Protein AF-A0A7X8I2V7-F1 (afdb_monomer_lite)

Radius of gyration: 17.6 Å; chains: 1; bounding box: 41×30×48 Å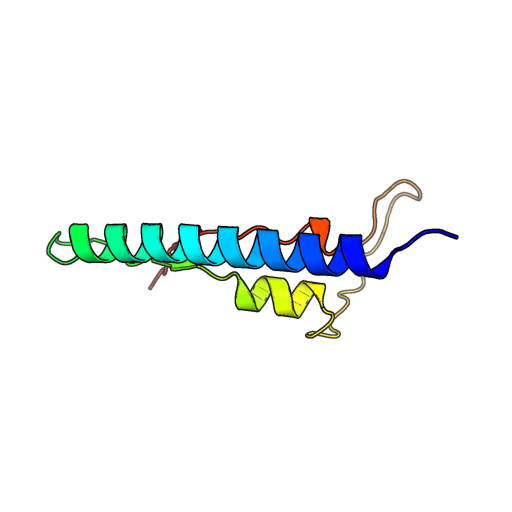

Sequence (89 aa):
MQNLIGDTTMGLLSRSLDAAFTRQE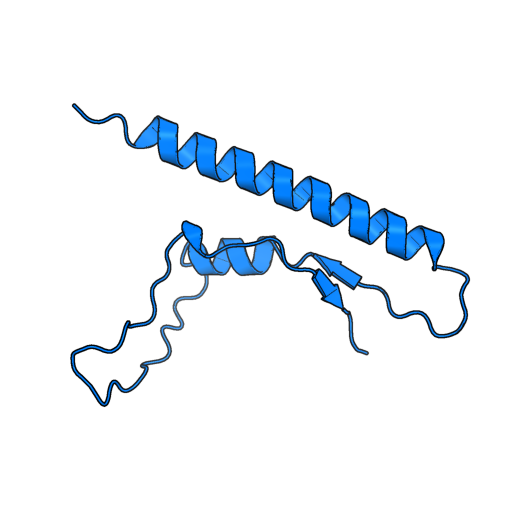VIANNIANHNTPGFKKSRVAFEEYLQQALGGDGKKLPLWKTNPRHFGAYDSIDAVKAENKKITQ

Foldseek 3Di:
DDPPPVVVVVVVVVQVVQLVVVQVVLVVVCVVCVVPPPDFRKGWPQVVLQCVLVVVDVPPPPDDDPDPPDDGDDSDVVPRHRDIGGDDD

Structure (mmCIF, N/CA/C/O backbone):
data_AF-A0A7X8I2V7-F1
#
_entry.id   AF-A0A7X8I2V7-F1
#
loop_
_atom_site.group_PDB
_atom_site.id
_atom_site.type_symbol
_atom_site.label_atom_id
_atom_site.label_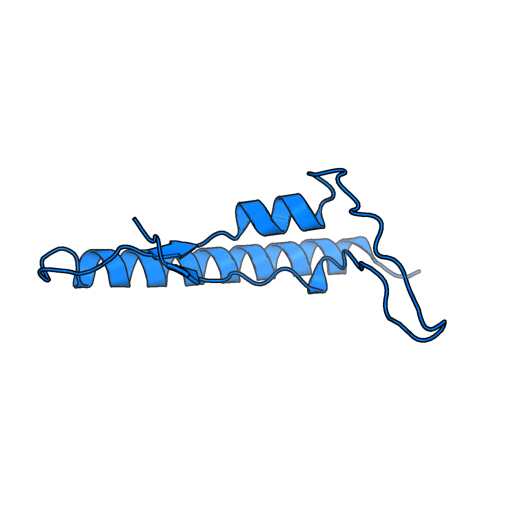alt_id
_atom_site.label_comp_id
_atom_site.label_asym_id
_atom_site.label_entity_id
_atom_site.label_seq_id
_atom_site.pdbx_PDB_ins_code
_atom_site.Cartn_x
_atom_site.Cartn_y
_atom_site.Cartn_z
_atom_site.occupancy
_atom_site.B_iso_or_equiv
_atom_site.auth_seq_id
_atom_site.auth_comp_id
_atom_site.auth_asym_id
_atom_site.auth_atom_id
_atom_site.pdbx_PDB_model_num
ATOM 1 N N . MET A 1 1 ? 24.694 4.869 -24.767 1.00 36.00 1 MET A N 1
ATOM 2 C CA . MET A 1 1 ? 24.854 3.921 -23.645 1.00 36.00 1 MET A CA 1
ATOM 3 C C . MET A 1 1 ? 23.749 4.218 -22.646 1.00 36.00 1 MET A C 1
ATOM 5 O O . MET A 1 1 ? 23.725 5.318 -22.115 1.00 36.00 1 MET A O 1
ATOM 9 N N . GLN A 1 2 ? 22.775 3.317 -22.503 1.00 46.66 2 GLN A N 1
ATOM 10 C CA . GLN A 1 2 ? 21.566 3.549 -21.707 1.00 46.66 2 GLN A CA 1
ATOM 11 C C . GLN A 1 2 ? 21.872 3.309 -20.216 1.00 46.66 2 GLN A C 1
ATOM 13 O O . GLN A 1 2 ? 22.227 2.196 -19.833 1.00 46.66 2 GLN A O 1
ATOM 18 N N . ASN A 1 3 ? 21.758 4.345 -19.379 1.00 49.97 3 ASN A N 1
ATOM 19 C CA . ASN A 1 3 ? 21.914 4.255 -17.921 1.00 49.97 3 ASN A CA 1
ATOM 20 C C . ASN A 1 3 ? 20.687 3.568 -17.293 1.00 49.97 3 ASN A C 1
ATOM 22 O O . ASN A 1 3 ? 19.750 4.228 -16.861 1.00 49.97 3 ASN A O 1
ATOM 26 N N . LEU A 1 4 ? 20.699 2.235 -17.236 1.00 56.12 4 LEU A N 1
ATOM 27 C CA . LEU A 1 4 ? 19.617 1.408 -16.671 1.00 56.12 4 LEU A CA 1
ATOM 28 C C . LEU A 1 4 ? 19.607 1.371 -15.124 1.00 56.12 4 LEU A C 1
ATOM 30 O O . LEU A 1 4 ? 18.589 1.059 -14.506 1.00 56.12 4 LEU A O 1
ATOM 34 N N . ILE A 1 5 ? 20.735 1.705 -14.485 1.00 59.75 5 ILE A N 1
ATOM 35 C CA . ILE A 1 5 ? 20.914 1.607 -13.023 1.00 59.75 5 ILE A CA 1
ATOM 36 C C . ILE A 1 5 ? 20.244 2.778 -12.281 1.00 59.75 5 ILE A C 1
ATOM 38 O O . ILE A 1 5 ? 19.675 2.578 -11.207 1.00 59.75 5 ILE A O 1
ATOM 42 N N . GLY A 1 6 ? 20.263 3.985 -12.860 1.00 59.97 6 GLY A N 1
ATOM 43 C CA . GLY A 1 6 ? 19.615 5.163 -12.269 1.00 59.97 6 GLY A CA 1
ATOM 44 C C . GLY A 1 6 ? 18.090 5.053 -12.259 1.00 59.97 6 GLY A C 1
ATOM 45 O O . GLY A 1 6 ? 17.465 5.375 -11.255 1.00 59.97 6 GLY A O 1
ATOM 46 N N . ASP A 1 7 ? 17.512 4.523 -13.338 1.00 69.69 7 ASP A N 1
ATOM 47 C CA . ASP A 1 7 ? 16.062 4.377 -13.508 1.00 69.69 7 ASP A CA 1
ATOM 48 C C . ASP A 1 7 ? 15.473 3.346 -12.527 1.00 69.69 7 ASP A C 1
ATOM 50 O O . ASP A 1 7 ? 14.566 3.642 -11.751 1.00 69.69 7 ASP A O 1
ATOM 54 N N . THR A 1 8 ? 16.092 2.164 -12.439 1.00 73.88 8 THR A N 1
ATOM 55 C CA . THR A 1 8 ? 15.633 1.089 -11.540 1.00 73.88 8 THR A CA 1
ATOM 56 C C . THR A 1 8 ? 15.756 1.474 -10.060 1.00 73.88 8 THR A C 1
ATOM 58 O O . THR A 1 8 ? 14.843 1.231 -9.270 1.00 73.88 8 THR A O 1
ATOM 61 N N . THR A 1 9 ? 16.874 2.099 -9.669 1.00 79.75 9 THR A N 1
ATOM 62 C CA . THR A 1 9 ? 17.104 2.513 -8.273 1.00 79.75 9 THR A CA 1
ATOM 63 C C . THR A 1 9 ? 16.149 3.635 -7.867 1.00 79.75 9 THR A C 1
ATOM 65 O O . THR A 1 9 ? 15.578 3.594 -6.777 1.00 79.75 9 THR A O 1
ATOM 68 N N . MET A 1 10 ? 15.928 4.611 -8.754 1.00 82.50 10 MET A N 1
ATOM 69 C CA . MET A 1 10 ? 14.990 5.708 -8.515 1.00 82.50 10 MET A CA 1
ATOM 70 C C . MET A 1 10 ? 13.539 5.212 -8.452 1.00 82.50 10 MET A C 1
ATOM 72 O O . MET A 1 10 ? 12.786 5.626 -7.570 1.00 82.50 10 MET A O 1
ATOM 76 N N . GLY A 1 11 ? 13.159 4.270 -9.321 1.00 80.12 11 GLY A N 1
ATOM 77 C CA . GLY A 1 11 ? 11.846 3.628 -9.292 1.00 80.12 11 GLY A CA 1
ATOM 78 C C . GLY A 1 11 ? 11.593 2.863 -7.991 1.00 80.12 11 GLY A C 1
ATOM 79 O O . GLY A 1 11 ? 10.532 3.012 -7.380 1.00 80.12 11 GLY A O 1
ATOM 80 N N . LEU A 1 12 ? 12.579 2.096 -7.512 1.00 79.69 12 LEU A N 1
ATOM 81 C CA . LEU A 1 12 ? 12.480 1.390 -6.231 1.00 79.69 12 LEU A CA 1
ATOM 82 C C . LEU A 1 12 ? 12.354 2.362 -5.051 1.00 79.69 12 LEU A C 1
ATOM 84 O O . LEU A 1 12 ? 11.520 2.146 -4.169 1.00 79.69 12 LEU A O 1
ATOM 88 N N . LEU A 1 13 ? 13.136 3.445 -5.050 1.00 84.25 13 LEU A N 1
ATOM 89 C CA . LEU A 1 13 ? 13.055 4.477 -4.020 1.00 84.25 13 LEU A CA 1
ATOM 90 C C . LEU A 1 13 ? 11.663 5.122 -3.990 1.00 84.25 13 LEU A C 1
ATOM 92 O O . LEU A 1 13 ? 11.050 5.168 -2.926 1.00 84.25 13 LEU A O 1
ATOM 96 N N . SER A 1 14 ? 11.130 5.544 -5.140 1.00 84.69 14 SER A N 1
ATOM 97 C CA . SER A 1 14 ? 9.775 6.114 -5.233 1.00 84.69 14 SER A CA 1
ATOM 98 C C . SER A 1 14 ? 8.729 5.173 -4.636 1.00 84.69 14 SER A C 1
ATOM 100 O O . SER A 1 14 ? 7.934 5.567 -3.790 1.00 84.69 14 SER A O 1
ATOM 102 N N . ARG A 1 15 ? 8.794 3.887 -4.985 1.00 79.06 15 ARG A N 1
ATOM 103 C CA . ARG A 1 15 ? 7.858 2.868 -4.491 1.00 79.06 15 ARG A CA 1
ATOM 104 C C . ARG A 1 15 ? 7.987 2.612 -2.996 1.00 79.06 15 ARG A C 1
ATOM 106 O O . ARG A 1 15 ? 6.988 2.372 -2.324 1.00 79.06 15 ARG A O 1
ATOM 113 N N . SER A 1 16 ? 9.207 2.673 -2.466 1.00 83.88 16 SER A N 1
ATOM 114 C CA . SER A 1 16 ? 9.437 2.577 -1.024 1.00 83.88 16 SER A CA 1
ATOM 115 C C . SER A 1 16 ? 8.815 3.758 -0.265 1.00 83.88 16 SER A C 1
ATOM 117 O O . SER A 1 16 ? 8.251 3.560 0.812 1.00 83.88 16 SER A O 1
ATOM 119 N N . LEU A 1 17 ? 8.843 4.962 -0.851 1.00 87.62 17 LEU A N 1
ATOM 120 C CA . LEU A 1 17 ? 8.202 6.153 -0.291 1.00 87.62 17 LEU A CA 1
ATOM 121 C C . LEU A 1 17 ? 6.674 6.037 -0.336 1.00 87.62 17 LEU A C 1
ATOM 123 O O . LEU A 1 17 ? 6.024 6.270 0.682 1.00 87.62 17 LEU A O 1
ATOM 127 N N . ASP A 1 18 ? 6.106 5.588 -1.457 1.00 84.12 18 ASP A N 1
ATOM 128 C CA . ASP A 1 18 ? 4.662 5.346 -1.593 1.00 84.12 18 ASP A CA 1
ATOM 129 C C . ASP A 1 18 ? 4.164 4.298 -0.580 1.00 84.12 18 ASP A C 1
ATOM 131 O O . ASP A 1 18 ? 3.110 4.444 0.051 1.00 84.12 18 ASP A O 1
ATOM 135 N N . ALA A 1 19 ? 4.955 3.244 -0.363 1.00 85.38 19 ALA A N 1
ATOM 136 C CA . ALA A 1 19 ? 4.669 2.226 0.639 1.00 85.38 19 ALA A CA 1
ATOM 137 C C . ALA A 1 19 ? 4.722 2.774 2.070 1.00 85.38 19 ALA A C 1
ATOM 139 O O . ALA A 1 19 ? 3.862 2.438 2.890 1.00 85.38 19 ALA A O 1
ATOM 140 N N . ALA A 1 20 ? 5.710 3.620 2.378 1.00 87.06 20 ALA A N 1
ATOM 141 C CA . ALA A 1 20 ? 5.823 4.277 3.676 1.00 87.06 20 ALA A CA 1
ATOM 142 C C . ALA A 1 20 ? 4.637 5.218 3.937 1.00 87.06 20 ALA A C 1
ATOM 144 O O . ALA A 1 20 ? 4.075 5.201 5.033 1.00 87.06 20 ALA A O 1
ATOM 145 N N . PHE A 1 21 ? 4.207 5.969 2.920 1.00 88.69 21 PHE A N 1
ATOM 146 C CA . PHE A 1 21 ? 3.032 6.833 2.994 1.00 88.69 21 PHE A CA 1
ATOM 147 C C . PHE A 1 21 ? 1.756 6.032 3.284 1.00 88.69 21 PHE A C 1
ATOM 149 O O . PHE A 1 21 ? 1.079 6.278 4.282 1.00 88.69 21 PHE A O 1
ATOM 156 N N . THR A 1 22 ? 1.492 4.988 2.494 1.00 86.62 22 THR A N 1
ATOM 157 C CA . THR A 1 22 ? 0.320 4.113 2.679 1.00 86.62 22 THR A CA 1
ATOM 158 C C . THR A 1 22 ? 0.323 3.463 4.069 1.00 86.62 22 THR A C 1
ATOM 160 O O . THR A 1 22 ? -0.709 3.345 4.732 1.00 86.62 22 THR A O 1
ATOM 163 N N . ARG A 1 23 ? 1.504 3.058 4.561 1.00 87.19 23 ARG A N 1
ATOM 164 C CA . ARG A 1 23 ? 1.668 2.503 5.913 1.00 87.19 23 ARG A CA 1
ATOM 165 C C . ARG A 1 23 ? 1.273 3.521 6.977 1.00 87.19 23 ARG A C 1
ATOM 167 O O . ARG A 1 23 ? 0.582 3.149 7.925 1.00 87.19 23 ARG A O 1
ATOM 174 N N . GLN A 1 24 ? 1.675 4.777 6.812 1.00 90.00 24 GLN A N 1
ATOM 175 C CA . GLN A 1 24 ? 1.315 5.844 7.736 1.00 90.00 24 GLN A CA 1
ATOM 176 C C . GLN A 1 24 ? -0.195 6.110 7.739 1.00 90.00 24 GLN A C 1
ATOM 178 O O . GLN A 1 24 ? -0.776 6.246 8.814 1.00 90.00 24 GLN A O 1
ATOM 183 N N . GLU A 1 25 ? -0.848 6.107 6.575 1.00 89.31 25 GLU A N 1
ATOM 184 C CA . GLU A 1 25 ? -2.307 6.259 6.481 1.00 89.31 25 GLU A CA 1
ATOM 185 C C . GLU A 1 25 ? -3.053 5.130 7.198 1.00 89.31 25 GLU A C 1
ATOM 187 O O . GLU A 1 25 ? -3.982 5.378 7.967 1.00 89.31 25 GLU A O 1
ATOM 192 N N . VAL A 1 26 ? -2.621 3.881 7.005 1.00 87.38 26 VAL A N 1
ATOM 193 C CA . VAL A 1 26 ? -3.218 2.723 7.683 1.00 87.38 26 VAL A CA 1
ATOM 194 C C . VAL A 1 26 ? -3.001 2.784 9.195 1.00 87.38 26 VAL A C 1
ATOM 196 O O . VAL A 1 26 ? -3.921 2.478 9.954 1.00 87.38 26 VAL A O 1
ATOM 199 N N . ILE A 1 27 ? -1.816 3.197 9.656 1.00 87.62 27 ILE A N 1
ATOM 200 C CA . ILE A 1 27 ? -1.544 3.394 11.087 1.00 87.62 27 ILE A CA 1
ATOM 201 C C . ILE A 1 27 ? -2.457 4.484 11.652 1.00 87.62 27 ILE A C 1
ATOM 203 O O . ILE A 1 27 ? -3.108 4.252 12.669 1.00 87.62 27 ILE A O 1
ATOM 207 N N . ALA A 1 28 ? -2.560 5.632 10.980 1.00 89.06 28 ALA A N 1
ATOM 208 C CA . ALA A 1 28 ? -3.434 6.722 11.397 1.00 89.06 28 ALA A CA 1
ATOM 209 C C . ALA A 1 28 ? -4.901 6.274 11.461 1.00 89.06 28 ALA A C 1
ATOM 211 O O . ALA A 1 28 ? -5.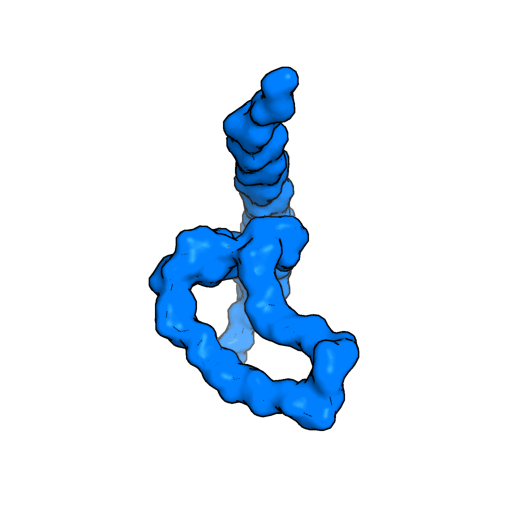586 6.544 12.445 1.00 89.06 28 ALA A O 1
ATOM 212 N N . ASN A 1 29 ? -5.365 5.518 10.462 1.00 87.69 29 ASN A N 1
ATOM 213 C CA . ASN A 1 29 ? -6.718 4.970 10.427 1.00 87.69 29 ASN A CA 1
ATOM 214 C C . ASN A 1 29 ? -6.970 3.962 11.562 1.00 87.69 29 ASN A C 1
ATOM 216 O O . ASN A 1 29 ? -8.021 4.004 12.201 1.00 87.69 29 ASN A O 1
ATOM 220 N N . ASN A 1 30 ? -6.000 3.092 11.853 1.00 88.06 30 ASN A N 1
ATOM 221 C CA . ASN A 1 30 ? -6.092 2.138 12.957 1.00 88.06 30 ASN A CA 1
ATOM 222 C C . ASN A 1 30 ? -6.109 2.841 14.322 1.00 88.06 30 ASN A C 1
ATOM 224 O O . ASN A 1 30 ? -6.862 2.427 15.198 1.00 88.06 30 ASN A O 1
ATOM 228 N N . ILE A 1 31 ? -5.304 3.893 14.508 1.00 88.88 31 ILE A N 1
ATOM 229 C CA . ILE A 1 31 ? -5.281 4.684 15.747 1.00 88.88 31 ILE A CA 1
ATOM 230 C C . ILE A 1 31 ? -6.604 5.436 15.917 1.00 88.88 31 ILE A C 1
ATOM 232 O O . ILE A 1 31 ? -7.200 5.384 16.990 1.00 88.88 31 ILE A O 1
ATOM 236 N N . ALA A 1 32 ? -7.094 6.083 14.856 1.00 88.50 32 ALA A N 1
ATOM 237 C CA . ALA A 1 32 ? -8.344 6.838 14.883 1.00 88.50 32 ALA A CA 1
ATOM 238 C C . ALA A 1 32 ? -9.553 5.963 15.255 1.00 88.50 32 ALA A C 1
ATOM 240 O O . ALA A 1 32 ? -10.424 6.404 15.998 1.00 88.50 32 ALA A O 1
ATOM 241 N N . ASN A 1 33 ? -9.582 4.713 14.781 1.00 87.56 33 ASN A N 1
ATOM 242 C CA . ASN A 1 33 ? -10.683 3.779 15.024 1.00 87.56 33 ASN A CA 1
ATOM 243 C C . ASN A 1 33 ? -10.386 2.741 16.119 1.00 87.56 33 ASN A C 1
ATOM 245 O O . ASN A 1 33 ? -11.141 1.782 16.278 1.00 87.56 33 ASN A O 1
ATOM 249 N N . HIS A 1 34 ? -9.309 2.912 16.893 1.00 86.81 34 HIS A N 1
ATOM 250 C CA . HIS A 1 34 ? -8.906 1.957 17.933 1.00 86.81 34 HIS A 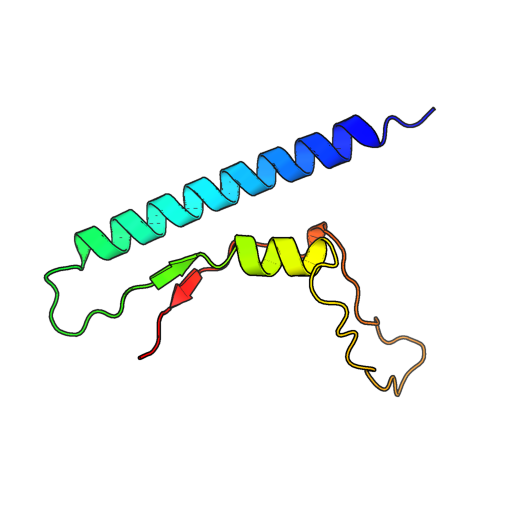CA 1
ATOM 251 C C . HIS A 1 34 ? -10.010 1.718 18.974 1.00 86.81 34 HIS A C 1
ATOM 253 O O . HIS A 1 34 ? -10.199 0.600 19.445 1.00 86.81 34 HIS A O 1
ATOM 259 N N . ASN A 1 35 ? -10.754 2.770 19.320 1.00 85.75 35 ASN A N 1
ATOM 260 C CA . ASN A 1 35 ? -11.798 2.722 20.343 1.00 85.75 35 ASN A CA 1
ATOM 261 C C . ASN A 1 35 ? -13.198 2.481 19.764 1.00 85.75 35 ASN A C 1
ATOM 263 O O . ASN A 1 35 ? -14.173 2.498 20.512 1.00 85.75 35 ASN A O 1
ATOM 267 N N . THR A 1 36 ? -13.320 2.280 18.449 1.00 85.19 36 THR A N 1
ATOM 268 C CA . THR A 1 36 ? -14.605 2.030 17.795 1.00 85.19 36 THR A CA 1
ATOM 269 C C . THR A 1 36 ? -14.958 0.545 17.932 1.00 85.19 36 THR A C 1
ATOM 271 O O . THR A 1 36 ? -14.255 -0.301 17.367 1.00 85.19 36 THR A O 1
ATOM 274 N N . PRO A 1 37 ? -16.039 0.184 18.654 1.00 80.88 37 PRO A N 1
ATOM 275 C CA . PRO A 1 37 ? -16.441 -1.212 18.792 1.00 80.88 37 PRO A CA 1
ATOM 276 C C . PRO A 1 37 ? -16.684 -1.858 17.420 1.00 80.88 37 PRO A C 1
ATOM 278 O O . PRO A 1 37 ? -17.389 -1.300 16.582 1.00 80.88 37 PRO A O 1
ATOM 281 N N . GLY A 1 38 ? -16.098 -3.035 17.183 1.00 81.12 38 GLY A N 1
ATOM 282 C CA . GLY A 1 38 ? -16.252 -3.787 15.928 1.00 81.12 38 GLY A CA 1
ATOM 283 C C . GLY A 1 38 ? -15.298 -3.401 14.786 1.00 81.12 38 GLY A C 1
ATOM 284 O O . GLY A 1 38 ? -15.397 -3.979 13.703 1.00 81.12 38 GLY A O 1
ATOM 285 N N . PHE A 1 39 ? -14.357 -2.472 14.993 1.00 82.06 39 PHE A N 1
ATOM 286 C CA . PHE A 1 39 ? -13.380 -2.097 13.966 1.00 82.06 39 PHE A CA 1
ATOM 287 C C . PHE A 1 39 ? -12.290 -3.170 13.757 1.00 82.06 39 PHE A C 1
ATOM 289 O O . PHE A 1 39 ? -11.640 -3.617 14.704 1.00 82.06 39 PHE A O 1
ATOM 296 N N . LYS A 1 40 ? -12.053 -3.573 12.497 1.00 82.00 40 LYS A N 1
ATOM 297 C CA . LYS A 1 40 ? -10.984 -4.516 12.113 1.00 82.00 40 LYS A CA 1
ATOM 298 C C . LYS A 1 40 ? -9.754 -3.761 11.607 1.00 82.00 40 LYS A C 1
ATOM 300 O O . LYS A 1 40 ? -9.828 -3.048 10.607 1.00 82.00 40 LYS A O 1
ATOM 305 N N . LYS A 1 41 ? -8.607 -3.973 12.263 1.00 78.75 41 LYS A N 1
ATOM 306 C CA . LYS A 1 41 ? -7.324 -3.371 11.868 1.00 78.75 41 LYS A CA 1
ATOM 307 C C . LYS A 1 41 ? -6.915 -3.765 10.446 1.00 78.75 41 LYS A C 1
ATOM 309 O O . LYS A 1 41 ? -7.113 -4.900 10.016 1.00 78.75 41 LYS A O 1
ATOM 314 N N . SER A 1 42 ? -6.291 -2.841 9.728 1.00 78.56 42 SER A N 1
ATOM 315 C CA . SER A 1 42 ? -5.704 -3.096 8.405 1.00 78.56 42 SER A CA 1
ATOM 316 C C . SER A 1 42 ? -4.176 -3.056 8.477 1.00 78.56 42 SER A C 1
ATOM 318 O O . SER A 1 42 ? -3.618 -2.416 9.369 1.00 78.56 42 SER A O 1
ATOM 320 N N . ARG A 1 43 ? -3.482 -3.751 7.566 1.00 80.94 43 ARG A N 1
ATOM 321 C CA . ARG A 1 43 ? -2.021 -3.657 7.391 1.00 80.94 43 ARG A CA 1
ATOM 322 C C . ARG A 1 43 ? -1.662 -3.483 5.922 1.00 80.94 43 ARG A C 1
ATOM 324 O O . ARG A 1 43 ? -2.370 -3.967 5.044 1.00 80.94 43 ARG A O 1
ATOM 331 N N . VAL A 1 44 ? -0.519 -2.861 5.670 1.00 78.19 44 VAL A N 1
ATOM 332 C CA . VAL A 1 44 ? 0.072 -2.797 4.329 1.00 78.19 44 VAL A CA 1
ATOM 333 C C . VAL A 1 44 ? 0.944 -4.034 4.115 1.00 78.19 44 VAL A C 1
ATOM 335 O O . VAL A 1 44 ? 1.782 -4.341 4.963 1.00 78.19 44 VAL A O 1
ATOM 338 N N . ALA A 1 45 ? 0.753 -4.743 2.999 1.00 76.44 45 ALA A N 1
ATOM 339 C CA . ALA A 1 45 ? 1.486 -5.973 2.655 1.00 76.44 45 ALA A CA 1
ATOM 340 C C . ALA A 1 45 ? 2.613 -5.740 1.624 1.00 76.44 45 ALA A C 1
ATOM 342 O O . ALA A 1 45 ? 2.978 -6.637 0.874 1.00 76.44 45 ALA A O 1
ATOM 343 N N . PHE A 1 46 ? 3.174 -4.528 1.577 1.00 75.06 46 PHE A N 1
ATOM 344 C CA . PHE A 1 46 ? 4.160 -4.130 0.565 1.00 75.06 46 PHE A CA 1
ATOM 345 C C . PHE A 1 46 ? 5.405 -5.030 0.524 1.00 75.06 46 PHE A C 1
ATOM 347 O O . PHE A 1 46 ? 5.842 -5.403 -0.556 1.00 75.06 46 PHE A O 1
ATOM 354 N N . GLU A 1 47 ? 5.954 -5.410 1.681 1.00 68.69 47 GLU A N 1
ATOM 355 C CA . GLU A 1 47 ? 7.152 -6.263 1.754 1.00 68.69 47 GLU A CA 1
ATOM 356 C C . GLU A 1 47 ? 6.910 -7.664 1.172 1.00 68.69 47 GLU A C 1
ATOM 358 O O . GLU A 1 47 ? 7.792 -8.191 0.503 1.00 68.69 47 GLU A O 1
ATOM 363 N N . GLU A 1 48 ? 5.708 -8.230 1.351 1.00 70.31 48 GLU A N 1
ATOM 364 C CA . GLU A 1 48 ? 5.330 -9.529 0.769 1.00 70.31 48 GLU A CA 1
ATOM 365 C C . GLU A 1 48 ? 5.325 -9.448 -0.765 1.00 70.31 48 GLU A C 1
ATOM 367 O O . GLU A 1 48 ? 5.921 -10.286 -1.439 1.00 70.31 48 GLU A O 1
ATOM 372 N N . TYR A 1 49 ? 4.707 -8.405 -1.327 1.00 69.62 49 TYR A N 1
ATOM 373 C CA . TYR A 1 49 ? 4.641 -8.213 -2.778 1.00 69.62 49 TYR A CA 1
ATOM 374 C C . TYR A 1 49 ? 5.990 -7.821 -3.390 1.00 69.62 49 TYR A C 1
ATOM 376 O O . TYR A 1 49 ? 6.308 -8.232 -4.504 1.00 69.62 49 TYR A O 1
ATOM 384 N N . LEU A 1 50 ? 6.808 -7.054 -2.664 1.00 71.94 50 LEU A N 1
ATOM 385 C CA . LEU A 1 50 ? 8.162 -6.720 -3.092 1.00 71.94 50 LEU A CA 1
ATOM 386 C C . LEU A 1 50 ? 9.045 -7.971 -3.135 1.00 71.94 50 LEU A C 1
ATOM 388 O O . LEU A 1 50 ? 9.765 -8.169 -4.109 1.00 71.94 50 LEU A O 1
ATOM 392 N N . GLN A 1 51 ? 8.970 -8.831 -2.117 1.00 68.94 51 GLN A N 1
ATOM 393 C CA . GLN A 1 51 ? 9.681 -10.110 -2.114 1.00 68.94 51 GLN A CA 1
ATOM 394 C C . GLN A 1 51 ? 9.223 -11.011 -3.263 1.00 68.94 51 GLN A C 1
ATOM 396 O O . GLN A 1 51 ? 10.071 -11.601 -3.927 1.00 68.94 51 GLN A O 1
ATOM 401 N N . GLN A 1 52 ? 7.921 -11.062 -3.556 1.00 68.19 52 GLN A N 1
ATOM 402 C CA . GLN A 1 52 ? 7.393 -11.795 -4.712 1.00 68.19 52 GLN A CA 1
ATOM 403 C C . GLN A 1 52 ? 7.971 -11.268 -6.033 1.00 68.19 52 GLN A C 1
ATOM 405 O O . GLN A 1 52 ? 8.514 -12.048 -6.811 1.00 68.19 52 GLN A O 1
ATOM 410 N N . ALA A 1 53 ? 7.963 -9.951 -6.254 1.00 64.69 53 ALA A N 1
ATOM 411 C CA . ALA A 1 53 ? 8.477 -9.362 -7.493 1.00 64.69 53 ALA A CA 1
ATOM 412 C C . ALA A 1 53 ? 10.005 -9.404 -7.634 1.00 64.69 53 ALA A C 1
ATOM 414 O O . ALA A 1 53 ? 10.518 -9.385 -8.751 1.00 64.69 53 ALA A O 1
ATOM 415 N N . LEU A 1 54 ? 10.744 -9.469 -6.523 1.00 66.81 54 LEU A N 1
ATOM 416 C CA . LEU A 1 54 ? 12.194 -9.690 -6.521 1.00 66.81 54 LEU A CA 1
ATOM 417 C C . LEU A 1 54 ? 12.571 -11.178 -6.682 1.00 66.81 54 LEU A C 1
ATOM 419 O O . LEU A 1 54 ? 13.756 -11.507 -6.679 1.00 66.81 54 LEU A O 1
ATOM 423 N N . GLY A 1 55 ? 11.591 -12.075 -6.852 1.00 58.69 55 GLY A N 1
ATOM 424 C CA . GLY A 1 55 ? 11.810 -13.505 -7.091 1.00 58.69 55 GLY A CA 1
ATOM 425 C C . GLY A 1 55 ? 11.996 -14.350 -5.824 1.00 58.69 55 GLY A C 1
ATOM 426 O O . GLY A 1 55 ? 12.517 -15.461 -5.906 1.00 58.69 55 GLY A O 1
ATOM 427 N N . GLY A 1 56 ? 11.583 -13.839 -4.660 1.00 51.59 56 GLY A N 1
ATOM 428 C CA . GLY A 1 56 ? 11.763 -14.456 -3.341 1.00 51.59 56 GLY A CA 1
ATOM 429 C C . GLY A 1 56 ? 10.939 -15.720 -3.080 1.00 51.59 56 GLY A C 1
ATOM 430 O O . GLY A 1 56 ? 11.285 -16.481 -2.184 1.00 51.59 56 GLY A O 1
ATOM 431 N N . ASP A 1 57 ? 9.925 -16.007 -3.895 1.00 49.59 57 ASP A N 1
ATOM 432 C CA . ASP A 1 57 ? 9.205 -17.279 -3.861 1.00 49.59 57 ASP A CA 1
ATOM 433 C C . ASP A 1 57 ? 9.224 -17.912 -5.251 1.00 49.59 57 ASP A C 1
ATOM 435 O O . ASP A 1 57 ? 8.391 -17.633 -6.110 1.00 49.59 57 ASP A O 1
ATOM 439 N N . GLY A 1 58 ? 10.174 -18.823 -5.468 1.00 51.56 58 GLY A N 1
ATOM 440 C CA . GLY A 1 58 ? 10.317 -19.644 -6.675 1.00 51.56 58 GLY A CA 1
ATOM 441 C C . GLY A 1 58 ? 9.157 -20.613 -6.952 1.00 51.56 58 GLY A C 1
ATOM 442 O O . GLY A 1 58 ? 9.372 -21.683 -7.515 1.00 51.56 58 GLY A O 1
ATOM 443 N N . LYS A 1 59 ? 7.918 -20.278 -6.583 1.00 53.19 59 LYS A N 1
ATOM 444 C CA . LYS A 1 59 ? 6.713 -21.020 -6.960 1.00 53.19 59 LYS A CA 1
ATOM 445 C C . LYS A 1 59 ? 6.045 -20.346 -8.149 1.00 53.19 59 LYS A C 1
ATOM 447 O O . LYS A 1 59 ? 4.957 -19.788 -8.055 1.00 53.19 59 LYS A O 1
ATOM 452 N N . LYS A 1 60 ? 6.686 -20.495 -9.309 1.00 54.97 60 LYS A N 1
ATOM 453 C CA . LYS A 1 60 ? 6.000 -20.406 -10.600 1.00 54.97 60 LYS A CA 1
ATOM 454 C C . LYS A 1 60 ? 4.937 -21.503 -10.626 1.00 54.97 60 LYS A C 1
ATOM 456 O O . LYS A 1 60 ? 5.245 -22.652 -10.932 1.00 54.97 60 LYS A O 1
ATOM 461 N N . LEU A 1 61 ? 3.699 -21.175 -10.266 1.00 54.28 61 LEU A N 1
ATOM 462 C CA . LEU A 1 61 ? 2.564 -22.041 -10.567 1.00 54.28 61 LEU A CA 1
ATOM 463 C C . LEU A 1 61 ? 2.513 -22.183 -12.097 1.00 54.28 61 LEU A C 1
ATOM 465 O O . LEU A 1 61 ? 2.404 -21.165 -12.786 1.00 54.28 61 LEU A O 1
ATOM 469 N N . PRO A 1 62 ? 2.645 -23.397 -12.659 1.00 57.62 62 PRO A N 1
ATOM 470 C CA . PRO A 1 62 ? 2.546 -23.579 -14.097 1.00 57.62 62 PRO A CA 1
ATOM 471 C C . PRO A 1 62 ? 1.106 -23.274 -14.523 1.00 57.62 62 PRO A C 1
ATOM 473 O O . PRO A 1 62 ? 0.201 -24.084 -14.343 1.00 57.62 62 PRO A O 1
ATOM 476 N N . LEU A 1 63 ? 0.880 -22.076 -15.062 1.00 64.12 63 LEU A N 1
ATOM 477 C CA . LEU A 1 63 ? -0.405 -21.701 -15.641 1.00 64.12 63 LEU A CA 1
ATOM 478 C C . LEU A 1 63 ? -0.528 -22.339 -17.025 1.00 64.12 63 LEU A C 1
ATOM 480 O O . LEU A 1 63 ? 0.296 -22.103 -17.913 1.00 64.12 63 LEU A O 1
ATOM 484 N N . TRP A 1 64 ? -1.573 -23.141 -17.218 1.00 60.66 64 TRP A N 1
ATOM 485 C CA . TRP A 1 64 ? -1.894 -23.703 -18.523 1.00 60.66 64 TRP A CA 1
ATOM 486 C C . TRP A 1 64 ? -2.471 -22.605 -19.425 1.00 60.66 64 TRP A C 1
ATOM 488 O O . TRP A 1 64 ? -3.476 -21.974 -19.096 1.00 60.66 64 TRP A O 1
ATOM 498 N N . LYS A 1 65 ? -1.816 -22.344 -20.562 1.00 67.19 65 LYS A N 1
ATOM 499 C CA . LYS A 1 65 ? -2.272 -21.354 -21.546 1.00 67.19 65 LYS A CA 1
ATOM 500 C C . LYS A 1 65 ? -3.044 -22.063 -22.654 1.00 67.19 65 LYS A C 1
ATOM 502 O O . LYS A 1 65 ? -2.455 -22.794 -23.441 1.00 67.19 65 LYS A O 1
ATOM 507 N N . THR A 1 66 ? -4.347 -21.811 -22.734 1.00 75.06 66 THR A N 1
ATOM 508 C CA . THR A 1 66 ? -5.225 -22.304 -23.811 1.00 75.06 66 THR A CA 1
ATOM 509 C C . THR A 1 66 ? -5.025 -21.577 -25.136 1.00 75.06 66 THR A C 1
ATOM 511 O O . THR A 1 66 ? -5.287 -22.147 -26.190 1.00 75.06 66 THR A O 1
ATOM 514 N N . ASN A 1 67 ? -4.577 -20.319 -25.104 1.00 76.25 67 ASN A N 1
ATOM 515 C CA . ASN A 1 67 ? -4.439 -19.477 -26.287 1.00 76.25 67 ASN A CA 1
ATOM 516 C C . ASN A 1 67 ? -3.017 -18.883 -26.380 1.00 76.25 67 ASN A C 1
ATOM 518 O O . ASN A 1 67 ? -2.522 -18.340 -25.387 1.00 76.25 67 ASN A O 1
ATOM 522 N N . PRO A 1 68 ? -2.366 -18.919 -27.562 1.00 70.75 68 PRO A N 1
ATOM 523 C CA . PRO A 1 68 ? -1.038 -18.338 -27.783 1.00 70.75 68 PRO A CA 1
ATOM 524 C C . PRO A 1 68 ? -0.922 -16.837 -27.474 1.00 70.75 68 PRO A C 1
ATOM 526 O O . PRO A 1 68 ? 0.181 -16.356 -27.234 1.00 70.75 68 PRO A O 1
ATOM 529 N N . ARG A 1 69 ? -2.039 -16.094 -27.473 1.00 71.44 69 ARG A N 1
ATOM 530 C CA . ARG A 1 69 ? -2.098 -14.653 -27.160 1.00 71.44 69 ARG A CA 1
ATOM 531 C C . ARG A 1 69 ? -2.331 -14.345 -25.678 1.00 71.44 69 ARG A C 1
ATOM 533 O O . ARG A 1 69 ? -2.462 -13.179 -25.323 1.00 71.44 69 ARG A O 1
ATOM 540 N N . HIS A 1 70 ? -2.407 -15.352 -24.807 1.00 71.69 70 HIS A N 1
ATOM 541 C CA . HIS A 1 70 ? -2.522 -15.109 -23.369 1.00 71.69 70 HIS A CA 1
ATOM 542 C C . HIS A 1 70 ? -1.198 -14.607 -22.782 1.00 71.69 70 HIS A C 1
ATOM 544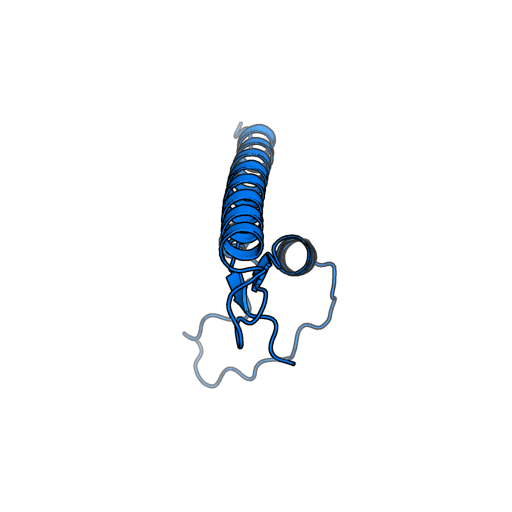 O O . HIS A 1 70 ? -0.145 -15.230 -22.957 1.00 71.69 70 HIS A O 1
ATOM 550 N N . PHE A 1 71 ? -1.282 -13.507 -22.032 1.00 60.69 71 PHE A N 1
ATOM 551 C CA . PHE A 1 71 ? -0.191 -12.993 -21.213 1.00 60.69 71 PHE A CA 1
ATOM 552 C C . PHE A 1 71 ? 0.118 -14.011 -20.102 1.00 60.69 71 PHE A C 1
ATOM 554 O O . PHE A 1 71 ? -0.779 -14.443 -19.379 1.00 60.69 71 PHE A O 1
ATOM 561 N N . GLY A 1 72 ? 1.368 -14.477 -20.029 1.00 63.81 72 GLY A N 1
ATOM 562 C CA . GLY A 1 72 ? 1.821 -15.386 -18.970 1.00 63.81 72 GLY A CA 1
ATOM 563 C C . GLY A 1 72 ? 1.998 -14.666 -17.631 1.00 63.81 72 GLY A C 1
ATOM 564 O O . GLY A 1 72 ? 1.827 -13.453 -17.554 1.00 63.81 72 GLY A O 1
ATOM 565 N N . ALA A 1 73 ? 2.372 -15.412 -16.587 1.00 58.75 73 ALA A N 1
ATOM 566 C CA . ALA A 1 73 ? 2.789 -14.827 -15.314 1.00 58.75 73 ALA A CA 1
ATOM 567 C C . ALA A 1 73 ? 4.034 -13.949 -15.542 1.00 58.75 73 ALA A C 1
ATOM 569 O O . ALA A 1 73 ? 5.129 -14.469 -15.758 1.00 58.75 73 ALA A O 1
ATOM 570 N N . TYR A 1 74 ? 3.839 -12.631 -15.575 1.00 50.78 74 TYR A N 1
ATOM 571 C CA . TYR A 1 74 ? 4.910 -11.643 -15.581 1.00 50.78 74 TYR A CA 1
ATOM 572 C C . TYR A 1 74 ? 5.139 -11.175 -14.146 1.00 50.78 74 TYR A C 1
ATOM 574 O O . TYR A 1 74 ? 4.242 -10.577 -13.559 1.00 50.78 74 TYR A O 1
ATOM 582 N N . ASP A 1 75 ? 6.350 -11.378 -13.632 1.00 56.88 75 ASP A N 1
ATOM 583 C CA . ASP A 1 75 ? 6.876 -10.570 -12.532 1.00 56.88 75 ASP A CA 1
ATOM 584 C C . ASP A 1 75 ? 7.546 -9.345 -13.162 1.00 56.88 75 ASP A C 1
ATOM 586 O O . ASP A 1 75 ? 8.754 -9.323 -13.401 1.00 56.88 75 ASP A O 1
ATOM 590 N N . SER A 1 76 ? 6.757 -8.335 -13.529 1.00 53.72 76 SER A N 1
ATOM 591 C CA . SER A 1 76 ? 7.324 -7.001 -13.708 1.00 53.72 76 SER A CA 1
ATOM 592 C C . SER A 1 76 ? 7.337 -6.328 -12.344 1.00 53.72 76 SER A C 1
ATOM 594 O O . SER A 1 76 ? 6.321 -6.287 -11.650 1.00 53.72 76 SER A O 1
ATOM 596 N N . ILE A 1 77 ? 8.489 -5.776 -11.955 1.00 52.88 77 ILE A N 1
ATOM 597 C CA . ILE A 1 77 ? 8.607 -4.946 -10.749 1.00 52.88 77 ILE A CA 1
ATOM 598 C C . ILE A 1 77 ? 7.508 -3.871 -10.772 1.00 52.88 77 ILE A C 1
ATOM 600 O O . ILE A 1 77 ? 6.886 -3.627 -9.745 1.00 52.88 77 ILE A O 1
ATOM 604 N N . ASP A 1 78 ? 7.145 -3.362 -11.953 1.00 55.38 78 ASP A N 1
ATOM 605 C CA . ASP A 1 78 ? 6.034 -2.436 -12.212 1.00 55.38 78 ASP A CA 1
ATOM 606 C C . ASP A 1 78 ? 4.658 -2.865 -11.663 1.00 55.38 78 ASP A C 1
ATOM 608 O O . ASP A 1 78 ? 3.807 -2.010 -11.407 1.00 55.38 78 ASP A O 1
ATOM 612 N N . ALA A 1 79 ? 4.428 -4.153 -11.406 1.00 55.59 79 ALA A N 1
ATOM 613 C CA . ALA A 1 79 ? 3.169 -4.657 -10.865 1.00 55.59 79 ALA A CA 1
ATOM 614 C C . ALA A 1 79 ? 3.027 -4.482 -9.339 1.00 55.59 79 ALA A C 1
ATOM 616 O O . ALA A 1 79 ? 1.908 -4.527 -8.830 1.00 55.59 79 ALA A O 1
ATOM 617 N N . VAL A 1 80 ? 4.118 -4.248 -8.594 1.00 59.56 80 VAL A N 1
ATOM 618 C CA . VAL A 1 80 ? 4.033 -4.101 -7.126 1.00 59.56 80 VAL A CA 1
ATOM 619 C C . VAL A 1 80 ? 3.413 -2.757 -6.755 1.00 59.56 80 VAL A C 1
ATOM 621 O O . VAL A 1 80 ? 4.045 -1.710 -6.885 1.00 59.56 80 VAL A O 1
ATOM 624 N N . LYS A 1 81 ? 2.176 -2.784 -6.258 1.00 61.97 81 LYS A N 1
ATOM 625 C CA . LYS A 1 81 ? 1.520 -1.648 -5.603 1.00 61.97 81 LYS A CA 1
ATOM 626 C C . LYS A 1 81 ? 1.407 -1.914 -4.105 1.00 61.97 81 LYS A C 1
ATOM 628 O O . LYS A 1 81 ? 1.191 -3.047 -3.677 1.00 61.97 81 LYS A O 1
ATOM 633 N N . ALA A 1 82 ? 1.560 -0.868 -3.296 1.00 60.81 82 ALA A N 1
ATOM 634 C CA . ALA A 1 82 ? 1.299 -0.945 -1.865 1.00 60.81 82 ALA A CA 1
ATOM 635 C C . ALA A 1 82 ? -0.218 -1.058 -1.643 1.00 60.81 82 ALA A C 1
ATOM 637 O O . ALA A 1 82 ? -0.934 -0.062 -1.653 1.00 60.81 82 ALA A O 1
ATOM 638 N N . GLU A 1 83 ? -0.720 -2.283 -1.499 1.00 63.53 83 GLU A N 1
ATOM 639 C CA . GLU A 1 83 ? -2.146 -2.525 -1.279 1.00 63.53 83 GLU A CA 1
ATOM 640 C C . GLU A 1 83 ? -2.487 -2.711 0.205 1.00 63.53 83 GLU A C 1
ATOM 642 O O . GLU A 1 83 ? -1.753 -3.333 0.987 1.00 63.53 83 GLU A O 1
ATOM 647 N N . ASN A 1 84 ? -3.650 -2.177 0.580 1.00 60.00 84 ASN A N 1
ATOM 648 C CA . ASN A 1 84 ? -4.214 -2.285 1.918 1.00 60.00 84 ASN A CA 1
ATOM 649 C C . ASN A 1 84 ? -4.871 -3.653 2.103 1.00 60.00 84 ASN A C 1
ATOM 651 O O . ASN A 1 84 ? -5.916 -3.941 1.520 1.00 60.00 84 ASN A O 1
ATOM 655 N N . LYS A 1 85 ? -4.307 -4.482 2.983 1.00 62.34 85 LYS A N 1
ATOM 656 C CA . LYS A 1 85 ? -4.904 -5.758 3.378 1.00 62.34 85 LYS A CA 1
ATOM 657 C C . LYS A 1 85 ? -5.653 -5.562 4.694 1.00 62.34 85 LYS A C 1
ATOM 659 O O . LYS A 1 85 ? -5.045 -5.357 5.748 1.00 62.34 85 LYS A O 1
ATOM 664 N N . LYS A 1 86 ? -6.987 -5.616 4.648 1.00 58.59 86 LYS A N 1
ATOM 665 C CA . LYS A 1 86 ? -7.809 -5.687 5.867 1.00 58.59 86 LYS A CA 1
ATOM 666 C C . LYS A 1 86 ? -7.463 -6.988 6.591 1.00 58.59 86 LYS A C 1
ATOM 668 O O . LYS A 1 86 ? -7.457 -8.048 5.968 1.00 58.59 86 LYS A O 1
ATOM 673 N N . ILE A 1 87 ? -7.138 -6.922 7.881 1.00 55.12 87 ILE A N 1
ATOM 674 C CA . ILE A 1 87 ? -6.867 -8.129 8.661 1.00 55.12 87 ILE A CA 1
ATOM 675 C C . ILE A 1 87 ? -8.230 -8.723 9.016 1.00 55.12 87 ILE A C 1
ATOM 677 O O . ILE A 1 87 ? -8.915 -8.249 9.922 1.00 55.12 87 ILE A O 1
ATOM 681 N N . THR A 1 88 ? -8.648 -9.740 8.266 1.00 46.97 88 THR A N 1
ATOM 682 C CA . THR A 1 88 ? -9.783 -10.581 8.649 1.00 46.97 88 THR A CA 1
ATOM 683 C C . THR A 1 88 ? -9.263 -11.612 9.648 1.00 46.97 88 THR A C 1
ATOM 685 O O . THR A 1 88 ? -8.553 -12.535 9.258 1.00 46.97 88 THR A O 1
ATOM 688 N N . GLN A 1 89 ? -9.563 -11.407 10.934 1.00 39.53 89 GLN A N 1
ATOM 689 C CA . GLN A 1 89 ? -9.830 -12.531 11.835 1.00 39.53 89 GLN A CA 1
ATOM 690 C C . GLN A 1 89 ? -11.264 -12.998 11.605 1.00 39.53 89 GLN A C 1
ATOM 692 O O . GLN A 1 89 ? -12.129 -12.109 11.354 1.00 39.53 89 GLN A O 1
#

Secondary structure (DSSP, 8-state):
---HHHHHHHHHHHHHHHHHHHHHHHHHHHHHTTTSTTPPPEEE-HHHHHHHHTT----------SSTT-------GGG----EEE---

pLDDT: mean 70.37, std 13.87, range [36.0, 90.0]